Protein AF-A0A948FQD1-F1 (afdb_monomer)

pLDDT: mean 88.8, std 5.34, range [62.53, 96.75]

Secondary structure (DSSP, 8-state):
-EEE-SSSEEE----SS---HHHIIIII--SGGGTTSHHHHHHHHHHHHHS-EEEESSS--TTEEEE--TT-STT---PPTT-EEEEETTEEEEE-EEE-HHHHT-TTHHHHHTT--HHHHHHTGGG--

Mean predicted aligned error: 4.87 Å

Foldseek 3Di:
DWKDFLPDIDDDDDDPDDDDLVLCVQAVDDDPVRCVHVQNVVQVVVCVVPVFREHDDDDDDPRYHYDDPVQVHPPRDDDDAQDFCDPDPVDTQFGIFDDDPVLVPDPCNSVVRRPDDSVNCVVVVVVGD

Radius of gyration: 16.42 Å; Cα contacts (8 Å, |Δi|>4): 172; chains: 1; bounding box: 33×35×44 Å

Structure (mmCIF, N/CA/C/O backbone):
data_AF-A0A948FQD1-F1
#
_entry.id   AF-A0A948FQD1-F1
#
loop_
_atom_site.group_PDB
_atom_site.id
_atom_site.type_symbol
_atom_site.label_atom_id
_atom_site.label_alt_id
_atom_site.label_comp_id
_atom_site.label_asym_id
_atom_site.label_entity_id
_atom_site.label_seq_id
_atom_site.pdbx_PDB_ins_code
_atom_site.Cartn_x
_atom_site.Cartn_y
_atom_site.Cartn_z
_atom_site.occupancy
_atom_site.B_iso_or_equiv
_atom_site.auth_seq_id
_atom_site.auth_comp_id
_atom_site.auth_asym_id
_atom_site.auth_atom_id
_atom_site.pdbx_PDB_model_num
ATOM 1 N N . MET A 1 1 ? -7.477 -6.757 -4.045 1.00 85.38 1 MET A N 1
ATOM 2 C CA . MET A 1 1 ? -7.767 -6.416 -2.632 1.00 85.38 1 MET A CA 1
ATOM 3 C C . MET A 1 1 ? -6.920 -5.224 -2.221 1.00 85.38 1 MET A C 1
ATOM 5 O O . MET A 1 1 ? -5.727 -5.230 -2.519 1.00 85.38 1 MET A O 1
ATOM 9 N N . THR A 1 2 ? -7.512 -4.241 -1.543 1.00 91.62 2 THR A N 1
ATOM 10 C CA . THR A 1 2 ? -6.795 -3.096 -0.964 1.00 91.62 2 THR A CA 1
ATOM 11 C C . THR A 1 2 ? -6.679 -3.286 0.544 1.00 91.62 2 THR A C 1
ATOM 13 O O . THR A 1 2 ? -7.645 -3.666 1.197 1.00 91.62 2 THR A O 1
ATOM 16 N N . LEU A 1 3 ? -5.492 -3.056 1.097 1.00 93.50 3 LEU A N 1
ATOM 17 C CA . LEU A 1 3 ? -5.203 -3.215 2.519 1.00 93.50 3 LEU A CA 1
ATOM 18 C C . LEU A 1 3 ? -4.653 -1.900 3.061 1.00 93.50 3 LEU A C 1
ATOM 20 O O . LEU A 1 3 ? -3.564 -1.483 2.672 1.00 93.50 3 LEU A O 1
ATOM 24 N N . TRP A 1 4 ? -5.369 -1.254 3.971 1.00 93.00 4 TRP A N 1
ATOM 25 C CA . TRP A 1 4 ? -4.826 -0.132 4.733 1.00 93.00 4 TRP A CA 1
ATOM 26 C C . TRP A 1 4 ? -3.699 -0.616 5.644 1.00 93.00 4 TRP A C 1
ATOM 28 O O . TRP A 1 4 ? -3.797 -1.708 6.186 1.00 93.00 4 TRP A O 1
ATOM 38 N N . THR A 1 5 ? -2.639 0.172 5.844 1.00 88.69 5 THR A N 1
ATOM 39 C CA . THR A 1 5 ? -1.480 -0.221 6.676 1.00 88.69 5 THR A CA 1
ATOM 40 C C . THR A 1 5 ? -1.209 0.722 7.852 1.00 88.69 5 THR A C 1
ATOM 42 O O . THR A 1 5 ? -0.215 0.556 8.561 1.00 88.69 5 THR A O 1
ATOM 45 N N . GLY A 1 6 ? -2.056 1.732 8.063 1.00 83.25 6 GLY A N 1
ATOM 46 C CA . GLY A 1 6 ? -1.869 2.790 9.065 1.00 83.25 6 GLY A CA 1
ATOM 47 C C . GLY A 1 6 ? -1.295 4.094 8.505 1.00 83.25 6 GLY A C 1
ATOM 48 O O . GLY A 1 6 ? -1.597 5.165 9.023 1.00 83.25 6 GLY A O 1
ATOM 49 N N . SER A 1 7 ? -0.494 4.031 7.440 1.00 79.69 7 SER A N 1
ATOM 50 C CA . SER A 1 7 ? 0.098 5.225 6.804 1.00 79.69 7 SER A CA 1
ATOM 51 C C . SER A 1 7 ? 0.149 5.165 5.279 1.00 79.69 7 SER A C 1
ATOM 53 O O . SER A 1 7 ? 0.537 6.133 4.632 1.00 79.69 7 SER A O 1
ATOM 55 N N . SER A 1 8 ? -0.178 4.015 4.706 1.00 88.38 8 SER A N 1
ATOM 56 C CA . SER A 1 8 ? -0.274 3.781 3.273 1.00 88.38 8 SER A CA 1
ATOM 57 C C . SER A 1 8 ? -1.344 2.720 3.031 1.00 88.38 8 SER A C 1
ATOM 59 O O . SER A 1 8 ? -2.044 2.290 3.953 1.00 88.38 8 SER A O 1
ATOM 61 N N . PHE A 1 9 ? -1.453 2.271 1.791 1.00 91.94 9 PHE A N 1
ATOM 62 C CA . PHE A 1 9 ? -2.229 1.099 1.444 1.00 91.94 9 PHE A CA 1
ATOM 63 C C . PHE A 1 9 ? -1.378 0.158 0.594 1.00 91.94 9 PHE A C 1
ATOM 65 O O . PHE A 1 9 ? -0.464 0.587 -0.110 1.00 91.94 9 PHE A O 1
ATOM 72 N N . HIS A 1 10 ? -1.671 -1.132 0.676 1.00 92.94 10 HIS A N 1
ATOM 73 C CA . HIS A 1 10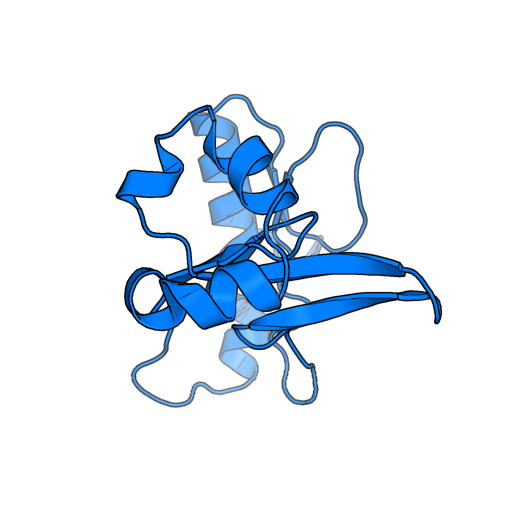 ? -1.173 -2.139 -0.246 1.00 92.94 10 HIS A CA 1
ATOM 74 C C . HIS A 1 10 ? -2.291 -2.533 -1.204 1.00 92.94 10 HIS A C 1
ATOM 76 O O . HIS A 1 10 ? -3.455 -2.616 -0.813 1.00 92.94 10 HIS A O 1
ATOM 82 N N . VAL A 1 11 ? -1.924 -2.828 -2.446 1.00 91.56 11 VAL A N 1
ATOM 83 C CA . VAL A 1 11 ? -2.823 -3.420 -3.437 1.00 91.56 11 VAL A CA 1
ATOM 84 C C . VAL A 1 11 ? -2.306 -4.815 -3.753 1.00 91.56 11 VAL A C 1
ATOM 86 O O . VAL A 1 11 ? -1.196 -4.971 -4.255 1.00 91.56 11 VAL A O 1
ATOM 89 N N . TYR A 1 12 ? -3.113 -5.829 -3.455 1.00 89.44 12 TYR A N 1
ATOM 90 C CA . TYR A 1 12 ? -2.794 -7.224 -3.742 1.00 89.44 12 TYR A CA 1
ATOM 91 C C . TYR A 1 12 ? -3.408 -7.637 -5.075 1.00 89.44 12 TYR A C 1
ATOM 93 O O . TYR A 1 12 ? -4.632 -7.580 -5.253 1.00 89.44 12 TYR A O 1
ATOM 101 N N . LEU A 1 13 ? -2.539 -8.093 -5.979 1.00 86.69 13 LEU A N 1
ATOM 102 C CA . LEU A 1 13 ? -2.883 -8.745 -7.237 1.00 86.69 13 LEU A CA 1
ATOM 103 C C . LEU A 1 13 ? -2.656 -10.250 -7.067 1.00 86.69 13 LEU A C 1
ATOM 105 O O . LEU A 1 13 ? -1.517 -10.714 -7.052 1.00 86.69 13 LEU A O 1
ATOM 109 N N . LEU A 1 14 ? -3.739 -11.006 -6.888 1.00 87.19 14 LEU A N 1
ATOM 110 C CA . LEU A 1 14 ? -3.663 -12.453 -6.700 1.00 87.19 14 LEU A CA 1
ATOM 111 C C . LEU A 1 14 ? -3.497 -13.148 -8.052 1.00 87.19 14 LEU A C 1
ATOM 113 O O . LEU A 1 14 ? -4.262 -12.916 -8.989 1.00 87.19 14 LEU A O 1
ATOM 117 N N . LEU A 1 15 ? -2.488 -14.009 -8.148 1.00 85.81 15 LEU A N 1
ATOM 118 C CA . LEU A 1 15 ? -2.190 -14.760 -9.360 1.00 85.81 15 LEU A CA 1
ATOM 119 C C . LEU A 1 15 ? -2.855 -16.133 -9.296 1.00 85.81 15 LEU A C 1
ATOM 121 O O . LEU A 1 15 ? -2.804 -16.807 -8.273 1.00 85.81 15 LEU A O 1
ATOM 125 N N . LYS A 1 16 ? -3.432 -16.578 -10.416 1.00 90.69 16 LYS A N 1
ATOM 126 C CA . LYS A 1 16 ? -4.041 -17.917 -10.525 1.00 90.69 16 LYS A CA 1
ATOM 127 C C . LYS A 1 16 ? -3.011 -19.050 -10.537 1.00 90.69 16 LYS A C 1
ATOM 129 O O . LYS A 1 16 ? -3.364 -20.200 -10.316 1.00 90.69 16 LYS A O 1
ATOM 134 N N . LYS A 1 17 ? -1.755 -18.735 -10.862 1.00 91.31 17 LYS A N 1
ATOM 135 C CA . LYS A 1 17 ? -0.638 -19.679 -10.932 1.00 91.31 17 LYS A CA 1
ATOM 136 C C . LYS A 1 17 ? 0.669 -18.991 -10.531 1.00 91.31 17 LYS A C 1
ATOM 138 O O . LYS A 1 17 ? 0.773 -17.775 -10.724 1.00 91.31 17 LYS A O 1
ATOM 143 N N . PRO A 1 18 ? 1.667 -19.740 -10.035 1.00 88.38 18 PRO A N 1
ATOM 144 C CA . PRO A 1 18 ? 3.003 -19.205 -9.812 1.00 88.38 18 PRO A CA 1
ATOM 145 C C . PRO A 1 18 ? 3.582 -18.598 -11.095 1.00 88.38 18 PRO A C 1
ATOM 147 O O . PRO A 1 18 ? 3.365 -19.109 -12.197 1.00 88.38 18 PRO A O 1
ATOM 150 N N . ILE A 1 19 ? 4.329 -17.507 -10.946 1.00 87.06 19 ILE A N 1
ATOM 151 C CA . ILE A 1 19 ? 5.054 -16.847 -12.035 1.00 87.06 19 ILE A CA 1
ATOM 152 C C . ILE A 1 19 ? 6.557 -16.956 -11.795 1.00 87.06 19 ILE A C 1
ATOM 154 O O . ILE A 1 19 ? 7.019 -16.985 -10.657 1.00 87.06 19 ILE A O 1
ATOM 158 N N . ASN A 1 20 ? 7.322 -17.012 -12.882 1.00 86.62 20 ASN A N 1
ATOM 159 C CA . ASN A 1 20 ? 8.779 -17.021 -12.819 1.00 86.62 20 ASN A CA 1
ATOM 160 C C . ASN A 1 20 ? 9.303 -15.635 -12.381 1.00 86.62 20 ASN A C 1
ATOM 162 O O . ASN A 1 20 ? 8.721 -14.613 -12.747 1.00 86.62 20 ASN A O 1
ATOM 166 N N . HIS A 1 21 ? 10.423 -15.594 -11.654 1.00 83.81 21 HIS A N 1
ATOM 167 C CA . HIS A 1 21 ? 11.130 -14.363 -11.284 1.00 83.81 21 HIS A CA 1
ATOM 168 C C . HIS A 1 21 ? 11.403 -13.444 -12.489 1.00 83.81 21 HIS A C 1
ATOM 170 O O . HIS A 1 21 ? 11.270 -12.228 -12.374 1.00 83.81 21 HIS A O 1
ATOM 176 N N . THR A 1 22 ? 11.670 -14.006 -13.673 1.00 85.56 22 THR A N 1
ATOM 177 C CA . THR A 1 22 ? 11.896 -13.222 -14.901 1.00 85.56 22 THR A CA 1
ATOM 178 C C . THR A 1 22 ? 10.699 -12.349 -15.284 1.00 85.56 22 THR A C 1
ATOM 180 O O . THR A 1 22 ? 10.868 -11.263 -15.842 1.00 85.56 22 THR A O 1
ATOM 183 N N . PHE A 1 23 ? 9.477 -12.780 -14.953 1.00 85.56 23 PHE A N 1
ATOM 184 C CA . PHE A 1 23 ? 8.276 -11.972 -15.143 1.00 85.56 23 PHE A CA 1
ATOM 185 C C . PHE A 1 23 ? 8.295 -10.736 -14.241 1.00 85.56 23 PHE A C 1
ATOM 187 O O . PHE A 1 23 ? 7.984 -9.635 -14.699 1.00 85.56 23 PHE A O 1
ATOM 194 N N . TYR A 1 24 ? 8.679 -10.904 -12.972 1.00 82.62 24 TYR A N 1
ATOM 195 C CA . TYR A 1 24 ? 8.798 -9.796 -12.030 1.00 82.62 24 TYR A CA 1
ATOM 196 C C . TYR A 1 24 ? 9.822 -8.771 -12.530 1.00 82.62 24 TYR A C 1
ATOM 198 O O . TYR A 1 24 ? 9.493 -7.593 -12.678 1.00 82.62 24 TYR A O 1
ATOM 206 N N . ASP A 1 25 ? 11.022 -9.224 -12.892 1.00 82.06 25 ASP A N 1
ATOM 207 C CA . ASP A 1 25 ? 12.090 -8.337 -13.357 1.00 82.06 25 ASP A CA 1
ATOM 208 C C . ASP A 1 25 ? 11.703 -7.578 -14.623 1.00 82.06 25 ASP A C 1
ATOM 210 O O . ASP A 1 25 ? 12.103 -6.427 -14.811 1.00 82.06 25 ASP A O 1
ATOM 214 N N . ARG A 1 26 ? 10.913 -8.190 -15.506 1.00 82.50 26 ARG A N 1
ATOM 215 C CA . ARG A 1 26 ? 10.473 -7.540 -16.739 1.00 82.50 26 ARG A CA 1
ATOM 216 C C . ARG A 1 26 ? 9.334 -6.549 -16.515 1.00 82.50 26 ARG A C 1
ATOM 218 O O . ARG A 1 26 ? 9.372 -5.462 -17.085 1.00 82.50 26 ARG A O 1
ATOM 225 N N . TYR A 1 27 ? 8.325 -6.922 -15.734 1.00 83.12 27 TYR A N 1
ATOM 226 C CA . TYR A 1 27 ? 7.058 -6.189 -15.704 1.00 83.12 27 TYR A CA 1
ATOM 227 C C . TYR A 1 27 ? 6.787 -5.461 -14.392 1.00 83.12 27 TYR A C 1
ATOM 229 O O . TYR A 1 27 ? 6.140 -4.421 -14.421 1.00 83.12 27 TYR A O 1
ATOM 237 N N . LEU A 1 28 ? 7.255 -5.971 -13.256 1.00 83.31 28 LEU A N 1
ATOM 238 C CA . LEU A 1 28 ? 6.889 -5.455 -11.934 1.00 83.31 28 LEU A CA 1
ATOM 239 C C . LEU A 1 28 ? 8.023 -4.696 -11.239 1.00 83.31 28 LEU A C 1
ATOM 241 O O . LEU A 1 28 ? 7.747 -3.943 -10.311 1.00 83.31 28 LEU A O 1
ATOM 245 N N . SER A 1 29 ? 9.271 -4.852 -11.680 1.00 82.94 29 SER A N 1
ATOM 246 C CA . SER A 1 29 ? 10.384 -4.011 -11.226 1.00 82.94 29 SER A CA 1
ATOM 247 C C . SER A 1 29 ? 10.279 -2.575 -11.764 1.00 82.94 29 SER A C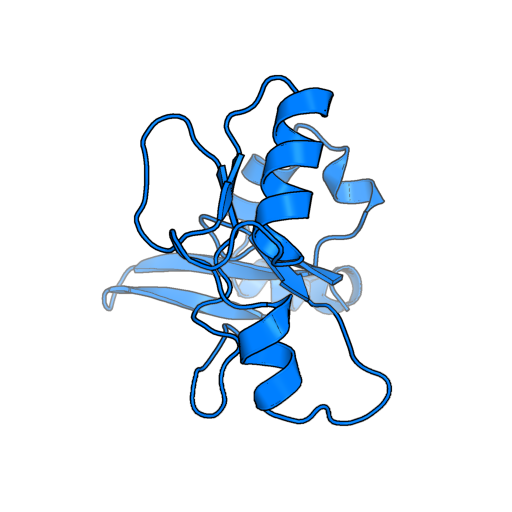 1
ATOM 249 O O . SER A 1 29 ? 9.674 -2.333 -12.810 1.00 82.94 29 SER A O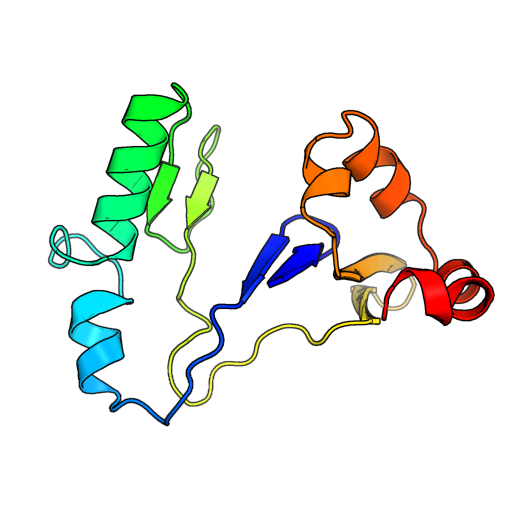 1
ATOM 251 N N . TYR A 1 30 ? 10.881 -1.620 -11.053 1.00 78.75 30 TYR A N 1
ATOM 252 C CA . TYR A 1 30 ? 10.965 -0.206 -11.441 1.00 78.75 30 TYR A CA 1
ATOM 253 C C . TYR A 1 30 ? 12.433 0.250 -11.553 1.00 78.75 30 TYR A C 1
ATOM 255 O O . TYR A 1 30 ? 13.349 -0.452 -11.124 1.00 78.75 30 TYR A O 1
ATOM 263 N N . GLY A 1 31 ? 12.657 1.434 -12.133 1.00 70.88 31 GLY A N 1
ATOM 264 C CA . GLY A 1 31 ? 13.976 2.058 -12.317 1.00 70.88 31 GLY A CA 1
ATOM 265 C C . GLY A 1 31 ? 14.126 2.740 -13.682 1.00 70.88 31 GLY A C 1
ATOM 266 O O . GLY A 1 31 ? 13.305 2.520 -14.572 1.00 70.88 31 GLY A O 1
ATOM 267 N N . GLU A 1 32 ? 15.185 3.538 -13.859 1.00 62.53 32 GLU A N 1
ATOM 268 C CA . GLU A 1 32 ? 15.436 4.324 -15.087 1.00 62.53 32 GLU A CA 1
ATOM 269 C C . GLU A 1 32 ? 15.478 3.455 -16.355 1.00 62.53 32 GLU A C 1
ATOM 271 O O . GLU A 1 32 ? 14.978 3.840 -17.401 1.00 62.53 32 GLU A O 1
ATOM 276 N N . LYS A 1 33 ? 15.983 2.220 -16.259 1.00 71.56 33 LYS A N 1
ATOM 277 C CA . LYS A 1 33 ? 16.054 1.274 -17.390 1.00 71.56 33 LYS A CA 1
ATOM 278 C C . LYS A 1 33 ? 14.776 0.443 -17.592 1.00 71.56 33 LYS A C 1
ATOM 280 O O . LYS A 1 33 ? 14.805 -0.572 -18.287 1.00 71.56 33 LYS A O 1
ATOM 285 N N . LYS A 1 34 ? 13.673 0.796 -16.924 1.00 77.81 34 LYS A N 1
ATOM 286 C CA . LYS A 1 34 ? 12.433 -0.000 -16.852 1.00 77.81 34 LYS A CA 1
ATOM 287 C C . LYS A 1 34 ? 11.190 0.822 -17.199 1.00 77.81 34 LYS A C 1
ATOM 289 O O . LYS A 1 34 ? 10.106 0.523 -16.701 1.00 77.81 34 LYS A O 1
ATOM 294 N N . GLU A 1 35 ? 11.306 1.853 -18.033 1.00 72.50 35 GLU A N 1
ATOM 295 C CA . GLU A 1 35 ? 10.165 2.682 -18.475 1.00 72.50 35 GLU A CA 1
ATOM 296 C C . GLU A 1 35 ? 9.007 1.843 -19.040 1.00 72.50 35 GLU A C 1
ATOM 298 O O . GLU A 1 35 ? 7.840 2.105 -18.757 1.00 72.50 35 GLU A O 1
ATOM 303 N N . GLU A 1 36 ? 9.335 0.743 -19.721 1.00 77.88 36 GLU A N 1
ATOM 304 C CA . GLU A 1 36 ? 8.361 -0.187 -20.297 1.00 77.88 36 GLU A CA 1
ATOM 305 C C . GLU A 1 36 ? 7.672 -1.122 -19.284 1.00 77.88 36 GLU A C 1
ATOM 307 O O . GLU A 1 36 ? 6.761 -1.873 -19.664 1.00 77.88 36 GLU A O 1
ATOM 312 N N . SER A 1 37 ? 8.081 -1.094 -18.010 1.00 86.25 37 SER A N 1
ATOM 313 C CA . SER A 1 37 ? 7.476 -1.904 -16.948 1.00 86.25 37 SER A CA 1
ATOM 314 C C . SER A 1 37 ? 6.006 -1.539 -16.735 1.00 86.25 37 SER A C 1
ATOM 316 O O . SER A 1 37 ? 5.568 -0.403 -16.936 1.00 86.25 37 SER A O 1
ATOM 318 N N . PHE A 1 38 ? 5.222 -2.517 -16.281 1.00 88.06 38 PHE A N 1
ATOM 319 C CA . PHE A 1 38 ? 3.814 -2.317 -15.952 1.00 88.06 38 PHE A CA 1
ATOM 320 C C . PHE A 1 38 ? 3.645 -1.223 -14.890 1.00 88.06 38 PHE A C 1
ATOM 322 O O . PHE A 1 38 ? 2.746 -0.394 -15.012 1.00 88.06 38 PHE A O 1
ATOM 329 N N . ILE A 1 39 ? 4.525 -1.176 -13.887 1.00 89.56 39 ILE A N 1
ATOM 330 C CA . ILE A 1 39 ? 4.446 -0.189 -12.803 1.00 89.56 39 ILE A CA 1
ATOM 331 C C . ILE A 1 39 ? 4.670 1.231 -13.314 1.00 89.56 39 ILE A C 1
ATOM 333 O O . ILE A 1 39 ? 3.846 2.100 -13.027 1.00 89.56 39 ILE A O 1
ATOM 337 N N . ASN A 1 40 ? 5.703 1.465 -14.126 1.00 88.88 40 ASN A N 1
ATOM 338 C CA . ASN A 1 40 ? 5.953 2.793 -14.689 1.00 88.88 40 ASN A CA 1
ATOM 339 C C . ASN A 1 40 ? 4.823 3.224 -15.630 1.00 88.88 40 ASN A C 1
ATOM 341 O O . ASN A 1 40 ? 4.283 4.319 -15.477 1.00 88.88 40 ASN A O 1
ATOM 345 N N . LYS A 1 41 ? 4.355 2.330 -16.511 1.00 91.31 41 LYS A N 1
ATOM 346 C CA . LYS A 1 41 ? 3.197 2.602 -17.380 1.00 91.31 41 LYS A CA 1
ATOM 347 C C . LYS A 1 41 ? 1.946 2.974 -16.587 1.00 91.31 41 LYS A C 1
ATOM 349 O O . LYS A 1 41 ? 1.233 3.907 -16.961 1.00 91.31 41 LYS A O 1
ATOM 354 N N . ARG A 1 42 ? 1.667 2.272 -15.483 1.00 91.94 42 ARG A N 1
ATOM 355 C CA . ARG A 1 42 ? 0.532 2.585 -14.600 1.00 91.94 42 ARG A CA 1
ATOM 356 C C . ARG A 1 42 ? 0.723 3.912 -13.877 1.00 91.94 42 ARG A C 1
ATOM 358 O O . ARG A 1 42 ? -0.227 4.687 -13.840 1.00 91.94 42 ARG A O 1
ATOM 365 N N . ALA A 1 43 ? 1.916 4.200 -13.363 1.00 92.19 43 ALA A N 1
ATOM 366 C CA . ALA A 1 43 ? 2.232 5.474 -12.723 1.00 92.19 43 ALA A CA 1
ATOM 367 C C . ALA A 1 43 ? 2.008 6.657 -13.684 1.00 92.19 43 ALA A C 1
ATOM 369 O O . ALA A 1 43 ? 1.269 7.590 -13.363 1.00 92.19 43 ALA A O 1
ATOM 370 N N . THR A 1 44 ? 2.533 6.568 -14.911 1.00 91.56 44 THR A N 1
ATOM 371 C CA . THR A 1 44 ? 2.312 7.572 -15.962 1.00 91.56 44 THR A CA 1
ATOM 372 C C . THR A 1 44 ? 0.833 7.703 -16.320 1.00 91.56 44 THR A C 1
ATOM 374 O O . THR A 1 44 ? 0.324 8.816 -16.442 1.00 91.56 44 THR A O 1
ATOM 377 N N . HIS A 1 45 ? 0.124 6.582 -16.481 1.00 94.25 45 HIS A N 1
ATOM 378 C CA . HIS A 1 45 ? -1.300 6.593 -16.814 1.00 94.25 45 HIS A CA 1
ATOM 379 C C . HIS A 1 45 ? -2.146 7.270 -15.730 1.00 94.25 45 HIS A C 1
ATOM 381 O O . HIS A 1 45 ? -2.985 8.109 -16.052 1.00 94.25 45 HIS A O 1
ATOM 387 N N . ILE A 1 46 ? -1.928 6.921 -14.457 1.00 94.75 46 ILE A N 1
ATOM 388 C CA . ILE A 1 46 ? -2.658 7.515 -13.332 1.00 94.75 46 ILE A CA 1
ATOM 389 C C . ILE A 1 46 ? -2.350 9.007 -13.258 1.00 94.75 46 ILE A C 1
ATOM 391 O O . ILE A 1 46 ? -3.286 9.796 -13.202 1.00 94.75 46 ILE A O 1
ATOM 395 N N . SER A 1 47 ? -1.074 9.393 -13.361 1.00 95.00 47 SER A N 1
ATOM 396 C CA . SER A 1 47 ? -0.682 10.804 -13.301 1.00 95.00 47 SER A CA 1
ATOM 397 C C . SER A 1 47 ? -1.396 11.652 -14.351 1.00 95.00 47 SER A C 1
ATOM 399 O O . SER A 1 47 ? -1.954 12.700 -14.035 1.00 95.00 47 SER A O 1
ATOM 401 N N . LYS A 1 48 ? -1.465 11.153 -15.594 1.00 94.69 48 LYS A N 1
ATOM 402 C CA . LYS A 1 48 ? -2.179 11.816 -16.696 1.00 94.69 48 LYS A CA 1
ATOM 403 C C . LYS A 1 48 ? -3.689 11.924 -16.460 1.00 94.69 48 LYS A C 1
ATOM 405 O O . LYS A 1 48 ? -4.305 12.849 -16.972 1.00 94.69 48 LYS A O 1
ATOM 410 N N . LYS A 1 49 ? -4.295 10.980 -15.731 1.00 96.75 49 LYS A N 1
ATOM 411 C CA . LYS A 1 49 ? -5.744 10.958 -15.478 1.00 96.75 49 LYS A CA 1
ATOM 412 C C . LYS A 1 49 ? -6.183 11.752 -14.251 1.00 96.75 49 LYS A C 1
ATOM 414 O O . LYS A 1 49 ? -7.339 12.158 -14.207 1.00 96.75 49 LYS A O 1
ATOM 419 N N . THR A 1 50 ? -5.324 11.919 -13.248 1.00 92.62 50 THR A N 1
ATOM 420 C CA . THR A 1 50 ? -5.724 12.464 -11.938 1.00 92.62 50 THR A CA 1
ATOM 421 C C . THR A 1 50 ? -5.063 13.793 -11.587 1.00 92.62 50 THR A C 1
ATOM 423 O O . THR A 1 50 ? -5.372 14.345 -10.535 1.00 92.62 50 THR A O 1
ATOM 426 N N . ASN A 1 51 ? -4.155 14.308 -12.426 1.00 90.56 51 ASN A N 1
ATOM 427 C CA . ASN A 1 51 ? -3.287 15.457 -12.123 1.00 90.56 51 ASN A CA 1
ATOM 428 C C . ASN A 1 51 ? -2.431 15.276 -10.852 1.00 90.56 51 ASN A C 1
ATOM 430 O O . ASN A 1 51 ? -1.865 16.240 -10.339 1.00 90.56 51 ASN A O 1
ATOM 434 N N . LEU A 1 52 ? -2.321 14.050 -10.332 1.00 94.12 52 LEU A N 1
ATOM 435 C CA . LEU A 1 52 ? -1.444 13.715 -9.216 1.00 94.12 52 LEU A CA 1
ATOM 436 C C . LEU A 1 52 ? -0.098 13.245 -9.754 1.00 94.12 52 LEU A C 1
ATOM 438 O O . LEU A 1 52 ? -0.043 12.490 -10.719 1.00 94.12 52 LEU A O 1
ATOM 442 N N . THR A 1 53 ? 0.994 13.604 -9.089 1.00 95.44 53 THR A N 1
ATOM 443 C CA . THR A 1 53 ? 2.297 13.015 -9.403 1.00 95.44 53 THR A CA 1
ATOM 444 C C . THR A 1 53 ? 2.342 11.590 -8.860 1.00 95.44 53 THR A C 1
ATOM 446 O O . THR A 1 53 ? 2.349 11.386 -7.646 1.00 95.44 53 THR A O 1
ATOM 449 N N . VAL A 1 54 ? 2.376 10.595 -9.744 1.00 94.75 54 VAL A N 1
ATOM 450 C CA . VAL A 1 54 ? 2.525 9.180 -9.384 1.00 94.75 54 VAL A CA 1
ATOM 451 C C . VAL A 1 54 ? 3.788 8.630 -10.030 1.00 94.75 54 VAL A C 1
ATOM 453 O O . VAL A 1 54 ? 3.972 8.758 -11.239 1.00 94.75 54 VAL A O 1
ATOM 456 N N . ILE A 1 55 ? 4.651 7.997 -9.236 1.00 92.50 55 ILE A N 1
ATOM 457 C CA . ILE A 1 55 ? 5.943 7.467 -9.693 1.00 92.50 55 ILE A CA 1
ATOM 458 C C . ILE A 1 55 ? 6.161 6.032 -9.213 1.00 92.50 55 ILE A C 1
ATOM 460 O O . ILE A 1 55 ? 5.770 5.677 -8.104 1.00 92.50 55 ILE A O 1
ATOM 464 N N . GLY A 1 56 ? 6.790 5.198 -10.044 1.00 90.44 56 GLY A N 1
ATOM 465 C CA . GLY A 1 56 ? 7.295 3.890 -9.622 1.00 90.44 56 GLY A CA 1
ATOM 466 C C . GLY A 1 56 ? 8.604 4.056 -8.855 1.00 90.44 56 GLY A C 1
ATOM 467 O O . GLY A 1 56 ? 9.528 4.695 -9.357 1.00 90.44 56 GLY A O 1
ATOM 468 N N . GLY A 1 57 ? 8.700 3.520 -7.639 1.00 90.19 57 GLY A N 1
ATOM 469 C CA . GLY A 1 57 ? 9.885 3.727 -6.808 1.00 90.19 57 GLY A CA 1
ATOM 470 C C . GLY A 1 57 ? 9.754 3.186 -5.390 1.00 90.19 57 GLY A C 1
ATOM 471 O O . GLY A 1 57 ? 8.738 2.612 -5.025 1.00 90.19 57 GLY A O 1
ATOM 472 N N . HIS A 1 58 ? 10.785 3.415 -4.579 1.00 86.88 58 HIS A N 1
ATOM 473 C CA . HIS A 1 58 ? 10.781 3.089 -3.145 1.00 86.88 58 HIS A CA 1
ATOM 474 C C . HIS A 1 58 ? 10.991 4.321 -2.257 1.00 86.88 58 HIS A C 1
ATOM 476 O O . HIS A 1 58 ? 10.416 4.433 -1.175 1.00 86.88 58 HIS A O 1
ATOM 482 N N . ALA A 1 59 ? 11.799 5.278 -2.718 1.00 87.31 59 ALA A N 1
ATOM 483 C CA . ALA A 1 59 ? 12.060 6.498 -1.974 1.00 87.31 59 ALA A CA 1
ATOM 484 C C . ALA A 1 59 ? 10.796 7.364 -1.881 1.00 87.31 59 ALA A C 1
ATOM 486 O O . ALA A 1 59 ? 10.086 7.575 -2.865 1.00 87.31 59 ALA A O 1
ATOM 487 N N . ARG A 1 60 ? 10.536 7.904 -0.687 1.00 87.56 60 ARG A N 1
ATOM 488 C CA . ARG A 1 60 ? 9.457 8.873 -0.484 1.00 87.56 60 ARG A CA 1
ATOM 489 C C . ARG A 1 60 ? 9.822 10.188 -1.160 1.00 87.56 60 ARG A C 1
ATOM 491 O O . ARG A 1 60 ? 10.872 10.755 -0.875 1.00 87.56 60 ARG A O 1
ATOM 498 N N . VAL A 1 61 ? 8.914 10.695 -1.985 1.00 91.94 61 VAL A N 1
ATOM 499 C CA . VAL A 1 61 ? 9.042 11.995 -2.648 1.00 91.94 61 VAL A CA 1
ATOM 500 C C . VAL A 1 61 ? 7.883 12.882 -2.209 1.00 91.94 61 VAL A C 1
ATOM 502 O O . VAL A 1 61 ? 6.739 12.436 -2.112 1.00 91.94 61 VAL A O 1
ATOM 505 N N . LYS A 1 62 ? 8.182 14.144 -1.891 1.00 92.38 62 LYS A N 1
ATOM 506 C CA . LYS A 1 62 ? 7.170 15.116 -1.462 1.00 92.38 62 LYS A CA 1
ATOM 507 C C . LYS A 1 62 ? 6.156 15.340 -2.590 1.00 92.38 62 LYS A C 1
ATOM 509 O O . LYS A 1 62 ? 6.547 15.472 -3.743 1.00 92.38 62 LYS A O 1
ATOM 514 N N . ASN A 1 63 ? 4.871 15.424 -2.240 1.00 92.56 63 ASN A N 1
ATOM 515 C CA . ASN A 1 63 ? 3.759 15.650 -3.174 1.00 92.56 63 ASN A CA 1
ATOM 516 C C . ASN A 1 63 ? 3.630 14.588 -4.284 1.00 92.56 63 ASN A C 1
ATOM 518 O O . ASN A 1 63 ? 3.094 14.882 -5.350 1.00 92.56 63 ASN A O 1
ATOM 522 N N . ALA A 1 64 ? 4.102 13.362 -4.039 1.00 94.19 64 ALA A N 1
ATOM 523 C CA . ALA A 1 64 ? 3.979 12.257 -4.980 1.00 94.19 64 ALA A CA 1
ATOM 524 C C . ALA A 1 64 ? 3.425 10.993 -4.310 1.00 94.19 64 ALA A C 1
ATOM 526 O O . ALA A 1 64 ? 3.730 10.692 -3.155 1.00 94.19 64 ALA A O 1
ATOM 527 N N . ILE A 1 65 ? 2.635 10.231 -5.065 1.00 93.44 65 ILE A N 1
ATOM 528 C CA . ILE A 1 65 ? 2.258 8.861 -4.718 1.00 93.44 65 ILE A CA 1
ATOM 529 C C . ILE A 1 65 ? 3.320 7.928 -5.294 1.00 93.44 65 ILE A C 1
ATOM 531 O O . ILE A 1 65 ? 3.627 7.976 -6.485 1.00 93.44 65 ILE A O 1
ATOM 535 N N . ILE A 1 66 ? 3.862 7.061 -4.446 1.00 93.88 66 ILE A N 1
ATOM 536 C CA . ILE A 1 66 ? 4.872 6.080 -4.838 1.00 93.88 66 ILE A CA 1
ATOM 537 C C . ILE A 1 66 ? 4.197 4.724 -5.053 1.00 93.88 66 ILE A C 1
ATOM 539 O O . ILE A 1 66 ? 3.554 4.202 -4.142 1.00 93.88 66 ILE A O 1
ATOM 543 N N . LEU A 1 67 ? 4.355 4.145 -6.242 1.00 92.81 67 LEU A N 1
ATOM 544 C CA . LEU A 1 67 ? 4.026 2.748 -6.513 1.00 92.81 67 LEU A CA 1
ATOM 545 C C . LEU A 1 67 ? 5.261 1.893 -6.216 1.00 92.81 67 LEU A C 1
ATOM 547 O O . LEU A 1 67 ? 6.165 1.784 -7.046 1.00 92.81 67 LEU A O 1
ATOM 551 N N . ASP A 1 68 ? 5.290 1.314 -5.018 1.00 91.19 68 ASP A N 1
ATOM 552 C CA . ASP A 1 68 ? 6.405 0.505 -4.526 1.00 91.19 68 ASP A CA 1
ATOM 553 C C . ASP A 1 68 ? 6.127 -0.994 -4.686 1.00 91.19 68 ASP A C 1
ATOM 555 O O . ASP A 1 68 ? 5.212 -1.548 -4.074 1.00 91.19 68 ASP A O 1
ATOM 559 N N . THR A 1 69 ? 6.944 -1.661 -5.501 1.00 90.19 69 THR A N 1
ATOM 560 C CA . THR A 1 69 ? 6.922 -3.119 -5.691 1.00 90.19 69 THR A CA 1
ATOM 561 C C . THR A 1 69 ? 8.123 -3.835 -5.083 1.00 90.19 69 THR A C 1
ATOM 563 O O . THR A 1 69 ? 8.233 -5.052 -5.235 1.00 90.19 69 THR A O 1
ATOM 566 N N . SER A 1 70 ? 8.983 -3.142 -4.331 1.00 88.00 70 SER A N 1
ATOM 567 C CA . SER A 1 70 ? 10.207 -3.697 -3.729 1.00 88.00 70 SER A CA 1
ATOM 568 C C . SER A 1 70 ? 9.972 -4.870 -2.769 1.00 88.00 70 SER A C 1
ATOM 570 O O . SER A 1 70 ? 10.904 -5.629 -2.504 1.00 88.00 70 SER A O 1
ATOM 572 N N . ASN A 1 71 ? 8.733 -5.055 -2.294 1.00 87.50 71 ASN A N 1
ATOM 573 C CA . ASN A 1 71 ? 8.307 -6.176 -1.448 1.00 87.50 71 ASN A CA 1
ATOM 574 C C . ASN A 1 71 ? 7.727 -7.381 -2.218 1.00 87.50 71 ASN A C 1
ATOM 576 O O . ASN A 1 71 ? 7.248 -8.325 -1.600 1.00 87.50 71 ASN A O 1
ATOM 580 N N . THR A 1 72 ? 7.749 -7.356 -3.550 1.00 87.25 72 THR A N 1
ATOM 581 C CA . THR A 1 72 ? 7.253 -8.442 -4.418 1.00 87.25 72 THR A CA 1
ATOM 582 C C . THR A 1 72 ? 8.289 -9.535 -4.750 1.00 87.25 72 THR A C 1
ATOM 584 O O . THR A 1 72 ? 7.866 -10.672 -4.963 1.00 87.25 72 THR A O 1
ATOM 587 N N . PRO A 1 73 ? 9.614 -9.263 -4.841 1.00 83.94 73 PRO A N 1
ATOM 588 C CA . PRO A 1 73 ? 10.602 -10.306 -5.114 1.00 83.94 73 PRO A CA 1
ATOM 589 C C . PRO A 1 73 ? 10.571 -11.452 -4.090 1.00 83.94 73 PRO A C 1
ATOM 591 O O . PRO A 1 73 ? 10.249 -11.218 -2.920 1.00 83.94 73 PRO A O 1
ATOM 594 N N . PRO A 1 74 ? 10.992 -12.672 -4.479 1.00 79.94 74 PRO A N 1
ATOM 595 C CA . PRO A 1 74 ? 11.151 -13.784 -3.546 1.00 79.94 74 PRO A CA 1
ATOM 596 C C . PRO A 1 74 ? 12.010 -13.411 -2.328 1.00 79.94 74 PRO A C 1
ATOM 598 O O . PRO A 1 74 ? 13.025 -12.727 -2.453 1.00 79.94 74 PRO A O 1
ATOM 601 N N . GLY A 1 75 ? 11.597 -13.864 -1.143 1.00 84.00 75 GLY A N 1
ATOM 602 C CA . GLY A 1 75 ? 12.288 -13.590 0.124 1.00 84.00 75 GLY A CA 1
ATOM 603 C C . GLY A 1 75 ? 11.966 -12.231 0.756 1.00 84.00 75 GLY A C 1
ATOM 604 O O . GLY A 1 75 ? 12.406 -11.964 1.874 1.00 84.00 75 GLY A O 1
ATOM 605 N N . LYS A 1 76 ? 11.183 -11.374 0.091 1.00 87.00 76 LYS A N 1
ATOM 606 C CA . LYS A 1 76 ? 10.631 -10.161 0.703 1.00 87.00 76 LYS A CA 1
ATOM 607 C C . LYS A 1 76 ? 9.311 -10.460 1.408 1.00 87.00 76 LYS A C 1
ATOM 609 O O . LYS A 1 76 ? 8.588 -11.385 1.049 1.00 87.00 76 LYS A O 1
ATOM 614 N N . LEU A 1 77 ? 9.015 -9.665 2.433 1.00 88.38 77 LEU A N 1
ATOM 615 C CA . LEU A 1 77 ? 7.818 -9.806 3.255 1.00 88.38 77 LEU A CA 1
ATOM 616 C C . LEU A 1 77 ? 6.916 -8.587 3.076 1.00 88.38 77 LEU A C 1
ATOM 618 O O . LEU A 1 77 ? 7.384 -7.454 2.977 1.00 88.38 77 LEU A O 1
ATOM 622 N N . ALA A 1 78 ? 5.611 -8.830 3.096 1.00 88.50 78 ALA A N 1
ATOM 623 C CA . ALA A 1 78 ? 4.592 -7.796 3.163 1.00 88.50 78 ALA A CA 1
ATOM 624 C C . ALA A 1 78 ? 3.783 -7.959 4.453 1.00 88.50 78 ALA A C 1
ATOM 626 O O . ALA A 1 78 ? 3.742 -9.032 5.054 1.00 88.50 78 ALA A O 1
ATOM 627 N N . ARG A 1 79 ? 3.123 -6.882 4.881 1.00 88.69 79 ARG A N 1
ATOM 628 C CA . ARG A 1 79 ? 2.233 -6.930 6.046 1.00 88.69 79 ARG A CA 1
ATOM 629 C C . ARG A 1 79 ? 1.070 -7.880 5.780 1.00 88.69 79 ARG A C 1
ATOM 631 O O . ARG A 1 79 ? 0.478 -7.837 4.705 1.00 88.69 79 ARG A O 1
ATOM 638 N N . CYS A 1 80 ? 0.722 -8.690 6.771 1.00 89.50 80 CYS A N 1
ATOM 639 C CA . CYS A 1 80 ? -0.475 -9.521 6.721 1.00 89.50 80 CYS A CA 1
ATOM 640 C C . CYS A 1 80 ? -1.717 -8.697 7.098 1.00 89.50 80 CYS A C 1
ATOM 642 O O . CYS A 1 80 ? -1.598 -7.757 7.898 1.00 89.50 80 CYS A O 1
ATOM 644 N N . PRO A 1 81 ? -2.909 -9.051 6.586 1.00 90.19 81 PRO A N 1
ATOM 645 C CA . PRO A 1 81 ? -4.165 -8.547 7.128 1.00 90.19 81 PRO A CA 1
ATOM 646 C C . PRO A 1 81 ? -4.224 -8.729 8.649 1.00 90.19 81 PRO A C 1
ATOM 648 O O . PRO A 1 81 ? -3.706 -9.706 9.188 1.00 90.19 81 PRO A O 1
ATOM 651 N N . PHE A 1 82 ? -4.810 -7.752 9.333 1.00 91.62 82 PHE A N 1
ATOM 652 C CA . PHE A 1 82 ? -4.964 -7.667 10.790 1.00 91.62 82 PHE A CA 1
ATOM 653 C C . PHE A 1 82 ? -3.664 -7.558 11.600 1.00 91.62 82 PHE A C 1
ATOM 655 O O . PHE A 1 82 ? -3.702 -7.556 12.831 1.00 91.62 82 PHE A O 1
ATOM 662 N N . SER A 1 83 ? -2.508 -7.399 10.945 1.00 92.00 83 SER A N 1
ATOM 663 C CA . SER A 1 83 ? -1.248 -7.154 11.651 1.00 92.00 83 SER A CA 1
ATOM 664 C C . SER A 1 83 ? -1.212 -5.773 12.311 1.00 92.00 83 SER A C 1
ATOM 666 O O . SER A 1 83 ? -1.689 -4.774 11.765 1.00 92.00 83 SER A O 1
ATOM 668 N N . LEU A 1 84 ? -0.608 -5.713 13.498 1.00 90.75 84 LEU A N 1
ATOM 669 C CA . LEU A 1 84 ? -0.395 -4.471 14.234 1.00 90.75 84 LEU A CA 1
ATOM 670 C C . LEU A 1 84 ? 0.837 -3.742 13.698 1.00 90.75 84 LEU A C 1
ATOM 672 O O . LEU A 1 84 ? 1.907 -4.330 13.538 1.00 90.75 84 LEU A O 1
ATOM 676 N N . HIS A 1 85 ? 0.710 -2.437 13.483 1.00 88.25 85 HIS A N 1
ATOM 677 C CA . HIS A 1 85 ? 1.852 -1.577 13.220 1.00 88.25 85 HIS A CA 1
ATOM 678 C C . HIS A 1 85 ? 2.380 -1.014 14.538 1.00 88.25 85 HIS A C 1
ATOM 680 O O . HIS A 1 85 ? 1.785 -0.120 15.142 1.00 88.25 85 HIS A O 1
ATOM 686 N N . ILE A 1 86 ? 3.506 -1.566 14.982 1.00 88.12 86 ILE A N 1
ATOM 687 C CA . ILE A 1 86 ? 4.171 -1.177 16.223 1.00 88.12 86 ILE A CA 1
ATOM 688 C C . ILE A 1 86 ? 5.239 -0.136 15.885 1.00 88.12 86 ILE A C 1
ATOM 690 O O . ILE A 1 86 ? 6.223 -0.441 15.217 1.00 88.12 86 ILE A O 1
ATOM 694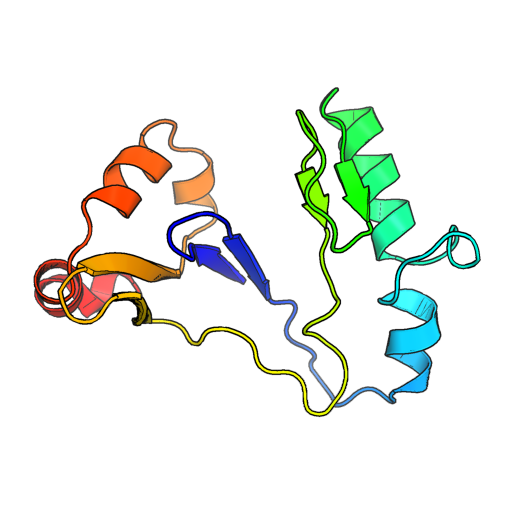 N N . LYS A 1 87 ? 5.050 1.102 16.352 1.00 85.25 87 LYS A N 1
ATOM 695 C CA . LYS A 1 87 ? 6.046 2.175 16.217 1.00 85.25 87 LYS A CA 1
ATOM 696 C C . LYS A 1 87 ? 7.156 2.040 17.260 1.00 85.25 87 LYS A C 1
ATOM 698 O O . LYS A 1 87 ? 8.306 2.358 16.981 1.00 85.25 87 LYS A O 1
ATOM 703 N N . ASN A 1 88 ? 6.800 1.631 18.475 1.00 89.81 88 ASN A N 1
ATOM 704 C CA . ASN A 1 88 ? 7.711 1.363 19.590 1.00 89.81 88 ASN A CA 1
ATOM 705 C C . ASN A 1 88 ? 6.995 0.493 20.637 1.00 89.81 88 ASN A C 1
ATOM 707 O O . ASN A 1 88 ? 5.798 0.242 20.509 1.00 89.81 88 ASN A O 1
ATOM 711 N N . ALA A 1 89 ? 7.700 0.101 21.703 1.00 89.00 89 ALA A N 1
ATOM 712 C CA . ALA A 1 89 ? 7.184 -0.774 22.764 1.00 89.00 89 ALA A CA 1
ATOM 713 C C . ALA A 1 89 ? 5.864 -0.313 23.418 1.00 89.00 89 ALA A C 1
ATOM 715 O O . ALA A 1 89 ? 5.171 -1.122 24.023 1.00 89.00 89 ALA A O 1
ATOM 716 N N . LYS A 1 90 ? 5.513 0.974 23.314 1.00 89.31 90 LYS A N 1
ATOM 717 C CA . LYS A 1 90 ? 4.310 1.559 23.924 1.00 89.31 90 LYS A CA 1
ATOM 718 C C . LYS A 1 90 ? 3.277 2.038 22.904 1.00 89.31 90 LYS A C 1
ATOM 720 O O . LYS A 1 90 ? 2.206 2.479 23.299 1.00 89.31 90 LYS A O 1
ATOM 725 N N . THR A 1 91 ? 3.596 2.014 21.609 1.00 86.12 91 THR A N 1
ATOM 726 C CA . THR A 1 91 ? 2.801 2.705 20.587 1.00 86.12 91 THR A CA 1
ATOM 727 C C . THR A 1 91 ? 2.486 1.783 19.423 1.00 86.12 91 THR A C 1
ATOM 729 O O . THR A 1 91 ? 3.357 1.479 18.603 1.00 86.12 91 THR A O 1
ATOM 732 N N . ILE A 1 92 ? 1.210 1.425 19.307 1.00 86.00 92 ILE A N 1
ATOM 733 C CA . ILE A 1 92 ? 0.612 0.898 18.080 1.00 86.00 92 ILE A CA 1
ATOM 734 C C . ILE A 1 92 ? -0.004 2.091 17.353 1.00 86.00 92 ILE A C 1
ATOM 736 O O . ILE A 1 92 ? -0.808 2.814 17.933 1.00 86.00 92 ILE A O 1
ATOM 740 N N . ASN A 1 93 ? 0.391 2.336 16.106 1.00 83.50 93 ASN A N 1
ATOM 741 C CA . ASN A 1 93 ? -0.075 3.495 15.332 1.00 83.50 93 ASN A CA 1
ATOM 742 C C . ASN A 1 93 ? -0.825 3.105 14.054 1.00 83.50 93 ASN A C 1
ATOM 744 O O . ASN A 1 93 ? -1.001 3.928 13.158 1.00 83.50 93 ASN A O 1
ATOM 748 N N . GLY A 1 94 ? -1.244 1.851 13.950 1.00 85.50 94 GLY A N 1
ATOM 749 C CA . GLY A 1 94 ? -2.083 1.393 12.860 1.00 85.50 94 GLY A CA 1
ATOM 750 C C . GLY A 1 94 ? -2.342 -0.097 12.944 1.00 85.50 94 GLY A C 1
ATOM 751 O O . GLY A 1 94 ? -1.612 -0.838 13.603 1.00 85.50 94 GLY A O 1
ATOM 752 N N . ILE A 1 95 ? -3.385 -0.526 12.250 1.00 90.88 95 ILE A N 1
ATOM 753 C CA . ILE A 1 95 ? -3.713 -1.934 12.078 1.00 90.88 95 ILE A CA 1
ATOM 754 C C . ILE A 1 95 ? -3.965 -2.145 10.601 1.00 90.88 95 ILE A C 1
ATOM 756 O O . ILE A 1 95 ? -4.623 -1.325 9.954 1.00 90.88 95 ILE A O 1
ATOM 760 N N . ALA A 1 96 ? -3.387 -3.214 10.066 1.00 92.62 96 ALA A N 1
ATOM 761 C CA . ALA A 1 96 ? -3.599 -3.560 8.684 1.00 92.62 96 ALA A CA 1
ATOM 762 C C . ALA A 1 96 ? -5.024 -4.088 8.511 1.00 92.62 96 ALA A C 1
ATOM 764 O O . ALA A 1 96 ? -5.366 -5.092 9.124 1.00 92.62 96 ALA A O 1
ATOM 765 N N . VAL A 1 97 ? -5.858 -3.439 7.705 1.00 94.12 97 VAL A N 1
ATOM 766 C CA . VAL A 1 97 ? -7.2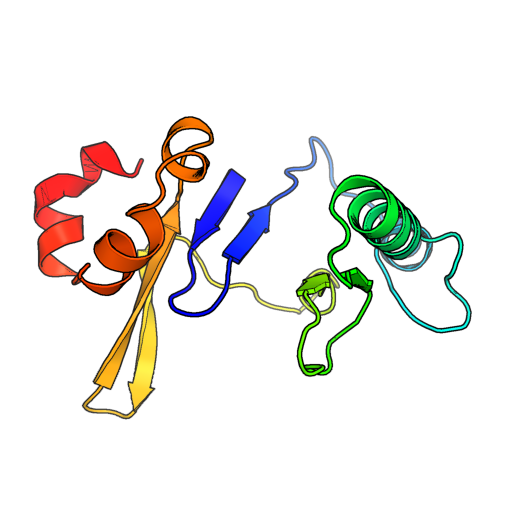52 -3.873 7.515 1.00 94.12 97 VAL A CA 1
ATOM 767 C C . VAL A 1 97 ? -7.630 -3.867 6.041 1.00 94.12 97 VAL A C 1
ATOM 769 O O . VAL A 1 97 ? -7.244 -2.931 5.329 1.00 94.12 97 VAL A O 1
ATOM 772 N N . PRO A 1 98 ? -8.333 -4.906 5.555 1.00 93.81 98 PRO A N 1
ATOM 773 C CA . PRO A 1 98 ? -8.920 -4.879 4.224 1.00 93.81 98 PRO A CA 1
ATOM 774 C C . PRO A 1 98 ? -9.891 -3.705 4.096 1.00 93.81 98 PRO A C 1
ATOM 776 O O . PRO A 1 98 ? -10.545 -3.327 5.066 1.00 93.81 98 PRO A O 1
ATOM 779 N N . VAL A 1 99 ? -9.938 -3.115 2.906 1.00 93.31 99 VAL A N 1
ATOM 780 C CA . VAL A 1 99 ? -10.845 -2.015 2.566 1.00 93.31 99 VAL A CA 1
ATOM 781 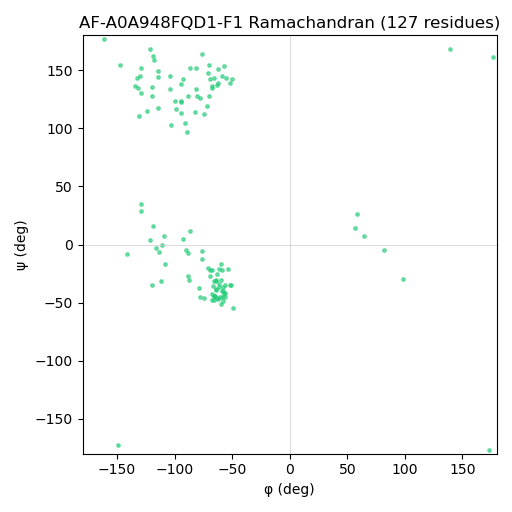C C . VAL A 1 99 ? -11.558 -2.376 1.270 1.00 93.31 99 VAL A C 1
ATOM 783 O O . VAL A 1 99 ? -10.897 -2.765 0.297 1.00 93.31 99 VAL A O 1
ATOM 786 N N . SER A 1 100 ? -12.886 -2.256 1.265 1.00 90.88 100 SER A N 1
ATOM 787 C CA . SER A 1 100 ? -13.706 -2.530 0.080 1.00 90.88 100 SER A CA 1
ATOM 788 C C . SER A 1 100 ? -13.629 -1.391 -0.944 1.00 90.88 100 SER A C 1
ATOM 790 O O . SER A 1 100 ? -13.189 -0.283 -0.634 1.00 90.88 100 SER A O 1
ATOM 792 N N . GLU A 1 101 ? -14.046 -1.641 -2.187 1.00 89.19 101 GLU A N 1
ATOM 793 C CA . GLU A 1 101 ? -14.051 -0.596 -3.222 1.00 89.19 101 GLU A CA 1
ATOM 794 C C . GLU A 1 101 ? -15.059 0.517 -2.906 1.00 89.19 101 GLU A C 1
ATOM 796 O O . GLU A 1 101 ? -14.771 1.694 -3.122 1.00 89.19 101 GLU A O 1
ATOM 801 N N . GLU A 1 102 ? -16.200 0.169 -2.312 1.00 90.94 102 GLU A N 1
ATOM 802 C CA . GLU A 1 102 ? -17.229 1.115 -1.877 1.00 90.94 102 GLU A CA 1
ATOM 803 C C . GLU A 1 102 ? -16.702 2.040 -0.774 1.00 90.94 102 GLU A C 1
ATOM 805 O O . GLU A 1 102 ? -16.967 3.244 -0.773 1.00 90.94 102 GLU A O 1
ATOM 810 N N . GLU A 1 103 ? -15.906 1.501 0.152 1.00 92.69 103 GLU A N 1
ATOM 811 C CA . GLU A 1 103 ? -15.291 2.283 1.220 1.00 92.69 103 GLU A CA 1
ATOM 812 C C . GLU A 1 103 ? -14.275 3.302 0.689 1.00 92.69 103 GLU A C 1
ATOM 814 O O . GLU A 1 103 ? -14.151 4.383 1.269 1.00 92.69 103 GLU A O 1
ATOM 819 N N . LEU A 1 104 ? -13.583 3.016 -0.423 1.00 91.06 104 LEU A N 1
ATOM 820 C CA . LEU A 1 104 ? -12.614 3.945 -1.026 1.00 91.06 104 LEU A CA 1
ATOM 821 C C . LEU A 1 104 ? -13.258 5.253 -1.504 1.00 91.06 104 LEU A C 1
ATOM 823 O O . LEU A 1 104 ? -12.578 6.278 -1.554 1.00 91.06 104 LEU A O 1
ATOM 827 N N . ALA A 1 105 ? -14.556 5.245 -1.818 1.00 91.31 105 ALA A N 1
ATOM 828 C CA . ALA A 1 105 ? -15.297 6.450 -2.188 1.00 91.31 105 ALA A CA 1
ATOM 829 C C . ALA A 1 105 ? -15.653 7.338 -0.977 1.00 91.31 105 ALA A C 1
ATOM 831 O O . ALA A 1 105 ? -16.060 8.490 -1.140 1.00 91.31 105 ALA A O 1
ATOM 832 N N . ASN A 1 106 ? -15.503 6.832 0.251 1.00 93.75 106 ASN A N 1
ATOM 833 C CA . ASN A 1 106 ? -15.874 7.554 1.460 1.00 93.75 106 ASN A CA 1
ATOM 834 C C . ASN A 1 106 ? -14.775 8.542 1.886 1.00 93.75 106 ASN A C 1
ATOM 836 O O . ASN A 1 106 ? -13.709 8.154 2.364 1.00 93.75 106 ASN A O 1
ATOM 840 N N . SER A 1 107 ? -15.072 9.841 1.834 1.00 93.44 107 SER A N 1
ATOM 841 C CA . SER A 1 107 ? -14.143 10.906 2.246 1.00 93.44 107 SER A CA 1
ATOM 842 C C . SER A 1 107 ? -13.723 10.842 3.722 1.00 93.44 107 SER A C 1
ATOM 844 O O . SER A 1 107 ? -12.673 11.368 4.090 1.00 93.44 107 SER A O 1
ATOM 846 N N . LYS A 1 108 ? -14.501 10.168 4.580 1.00 95.50 108 LYS A N 1
ATOM 847 C CA . LYS A 1 108 ? -14.180 9.963 6.002 1.00 95.50 108 LYS A CA 1
ATOM 848 C C . LYS A 1 108 ? -13.375 8.689 6.263 1.00 95.50 108 LYS A C 1
ATOM 850 O O . LYS A 1 108 ? -12.962 8.485 7.407 1.00 95.50 108 LYS A O 1
ATOM 855 N N . LEU A 1 109 ? -13.124 7.859 5.243 1.00 93.81 109 LEU A N 1
ATOM 856 C CA . LEU A 1 109 ? -12.479 6.550 5.377 1.00 93.81 109 LEU A CA 1
ATOM 857 C C . LEU A 1 109 ? -11.191 6.627 6.201 1.00 93.81 109 LEU A C 1
ATOM 859 O O . LEU A 1 109 ? -11.074 5.949 7.217 1.00 93.81 109 LEU A O 1
ATOM 863 N N . ILE A 1 110 ? -10.256 7.498 5.818 1.00 91.75 110 ILE A N 1
ATOM 864 C CA . ILE A 1 110 ? -8.950 7.604 6.485 1.00 91.75 110 ILE A CA 1
ATOM 865 C C . ILE A 1 110 ? -9.108 7.927 7.975 1.00 91.75 110 ILE A C 1
ATOM 867 O O . ILE A 1 110 ? -8.497 7.272 8.818 1.00 91.75 110 ILE A O 1
ATOM 871 N N . SER A 1 111 ? -9.981 8.879 8.312 1.00 92.44 111 SER A N 1
ATOM 872 C CA . SER A 1 111 ? -10.237 9.261 9.705 1.00 92.44 111 SER A CA 1
ATOM 873 C C . SER A 1 111 ? -10.860 8.127 10.527 1.00 92.44 111 SER A C 1
ATOM 875 O O . SER A 1 111 ? -10.594 8.018 11.722 1.00 92.44 111 SER A O 1
ATOM 877 N N . ASN A 1 112 ? -11.658 7.263 9.894 1.00 92.62 112 ASN A N 1
ATOM 878 C CA . ASN A 1 112 ? -12.252 6.094 10.537 1.00 92.62 112 ASN A CA 1
ATOM 879 C C . ASN A 1 112 ? -11.198 5.005 10.757 1.00 92.62 112 ASN A C 1
ATOM 881 O O . ASN A 1 112 ? -11.089 4.472 11.858 1.00 92.62 112 ASN A O 1
ATOM 885 N N . LEU A 1 113 ? -10.380 4.725 9.738 1.00 92.00 113 LEU A N 1
ATOM 886 C CA . LEU A 1 113 ? -9.308 3.731 9.795 1.00 92.00 113 LEU A CA 1
ATOM 88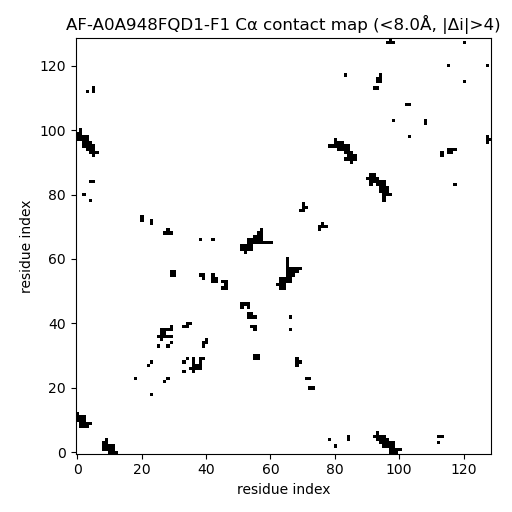7 C C . LEU A 1 113 ? -8.248 4.075 10.850 1.00 92.00 113 LEU A C 1
ATOM 889 O O . LEU A 1 113 ? -7.741 3.186 11.528 1.00 92.00 113 LEU A O 1
ATOM 893 N N . GLN A 1 114 ? -7.932 5.360 11.031 1.00 90.56 114 GLN A N 1
ATOM 894 C CA . GLN A 1 114 ? -6.984 5.829 12.050 1.00 90.56 114 GLN A CA 1
ATOM 895 C C . GLN A 1 114 ? -7.480 5.649 13.491 1.00 90.56 114 GLN A C 1
ATOM 897 O O . GLN A 1 114 ? -6.666 5.616 14.410 1.00 90.56 114 GLN A O 1
ATOM 902 N N . LYS A 1 115 ? -8.796 5.530 13.698 1.00 90.94 115 LYS A N 1
ATOM 903 C CA . LYS A 1 115 ? -9.404 5.313 15.020 1.00 90.94 115 LYS A CA 1
ATOM 904 C C . LYS A 1 115 ? -9.517 3.833 15.388 1.00 90.94 115 LYS A C 1
ATOM 906 O O . LYS A 1 115 ? -9.911 3.525 16.511 1.00 90.94 115 LYS A O 1
ATOM 911 N N . LEU A 1 116 ? -9.209 2.923 14.462 1.00 91.12 116 LEU A N 1
ATOM 912 C CA . LEU A 1 116 ? -9.316 1.492 14.713 1.00 91.12 116 LEU A CA 1
ATOM 913 C C . LEU A 1 116 ? -8.283 1.032 15.742 1.00 91.12 116 LEU A C 1
ATOM 915 O O . LEU A 1 116 ? -7.094 1.336 15.659 1.00 91.12 116 LEU A O 1
ATOM 919 N N . THR A 1 117 ? -8.757 0.228 16.684 1.00 90.19 117 THR A N 1
ATOM 920 C CA . THR A 1 117 ? -7.954 -0.511 17.659 1.00 90.19 117 THR A CA 1
ATOM 921 C C . THR A 1 117 ? -8.163 -2.012 17.484 1.00 90.19 117 THR A C 1
ATOM 923 O O . THR A 1 117 ? -9.157 -2.454 16.895 1.00 90.19 117 THR A O 1
ATOM 926 N N . ALA A 1 118 ? -7.251 -2.819 18.034 1.00 89.94 118 ALA A N 1
ATOM 927 C CA . ALA A 1 118 ? -7.353 -4.275 17.962 1.00 89.94 118 ALA A CA 1
ATOM 928 C C . ALA A 1 118 ? -8.670 -4.767 18.579 1.00 89.94 118 ALA A C 1
ATOM 930 O O . ALA A 1 118 ? -9.311 -5.673 18.054 1.00 89.94 118 ALA A O 1
ATOM 931 N N . GLU A 1 119 ? -9.119 -4.110 19.650 1.00 92.00 119 GLU A N 1
ATOM 932 C CA . GLU A 1 119 ? -10.390 -4.410 20.296 1.00 92.00 119 GLU A CA 1
ATOM 933 C C . GLU A 1 119 ? -11.590 -4.089 19.399 1.00 92.00 119 GLU A C 1
ATOM 935 O O . GLU A 1 119 ? -12.501 -4.909 19.290 1.00 92.00 119 GLU A O 1
ATOM 940 N N . THR A 1 120 ? -11.589 -2.931 18.726 1.00 93.38 120 THR A N 1
ATOM 941 C CA . THR A 1 120 ? -12.690 -2.568 17.817 1.00 93.38 120 THR A CA 1
ATOM 942 C C . THR A 1 120 ? -12.793 -3.524 16.635 1.00 93.38 120 THR A C 1
ATOM 944 O O . THR A 1 120 ? -13.903 -3.899 16.269 1.00 93.38 120 THR A O 1
ATOM 947 N N . ILE A 1 121 ? -11.660 -3.974 16.085 1.00 92.19 121 ILE A N 1
ATOM 948 C CA . ILE A 1 121 ? -11.641 -4.956 14.996 1.00 92.19 121 ILE A CA 1
ATOM 949 C C . ILE A 1 121 ? -12.138 -6.302 15.508 1.00 92.19 121 ILE A C 1
ATOM 951 O O . ILE A 1 121 ? -13.032 -6.878 14.905 1.00 92.19 121 ILE A O 1
ATOM 955 N N . ARG A 1 122 ? -11.639 -6.773 16.658 1.00 92.38 122 ARG A N 1
ATOM 956 C CA . ARG A 1 122 ? -12.078 -8.042 17.258 1.00 92.38 122 ARG A CA 1
ATOM 957 C C . ARG A 1 122 ? -13.590 -8.077 17.492 1.00 92.38 122 ARG A C 1
ATOM 959 O O . ARG A 1 122 ? -14.214 -9.101 17.250 1.00 92.38 122 ARG A O 1
ATOM 966 N N . LYS A 1 123 ? -14.175 -6.972 17.968 1.00 95.00 123 LYS A N 1
ATOM 967 C CA . LYS A 1 123 ? -15.624 -6.849 18.207 1.00 95.00 123 LYS A CA 1
ATOM 968 C C . LYS A 1 123 ? -16.456 -6.830 16.921 1.00 95.00 123 LYS A C 1
ATOM 970 O O . LYS A 1 123 ? -17.642 -7.111 16.990 1.00 95.00 123 LYS A O 1
ATOM 975 N N . ASN A 1 124 ? -15.855 -6.486 15.783 1.00 92.19 124 ASN A N 1
ATOM 976 C CA . ASN A 1 124 ? -16.542 -6.304 14.504 1.00 92.19 124 ASN A CA 1
ATOM 977 C C . ASN A 1 124 ? -15.854 -7.104 13.389 1.00 92.19 124 ASN A C 1
ATOM 979 O O . ASN A 1 124 ? -15.763 -6.614 12.266 1.00 92.19 124 ASN A O 1
ATOM 983 N N . ILE A 1 125 ? -15.307 -8.285 13.696 1.00 89.56 125 ILE A N 1
ATOM 984 C CA . ILE A 1 125 ? -14.420 -8.998 12.768 1.00 89.56 125 ILE A CA 1
ATOM 985 C C . ILE A 1 125 ? -15.125 -9.306 11.446 1.00 89.56 125 ILE A C 1
ATOM 987 O O . ILE A 1 125 ? -14.542 -9.048 10.401 1.00 89.56 125 ILE A O 1
ATOM 991 N N . ASP A 1 126 ? -16.403 -9.690 11.500 1.00 90.88 126 ASP A N 1
ATOM 992 C CA . ASP A 1 126 ? -17.247 -10.026 10.345 1.00 90.88 126 ASP A CA 1
ATOM 993 C C . ASP A 1 126 ? -17.396 -8.882 9.335 1.00 90.88 126 ASP A C 1
ATOM 995 O O . ASP A 1 126 ? -17.677 -9.117 8.167 1.00 90.88 126 ASP A O 1
ATOM 999 N N . LYS A 1 127 ? -17.177 -7.630 9.755 1.00 87.94 127 LYS A N 1
ATOM 1000 C CA . LYS A 1 127 ? -17.170 -6.4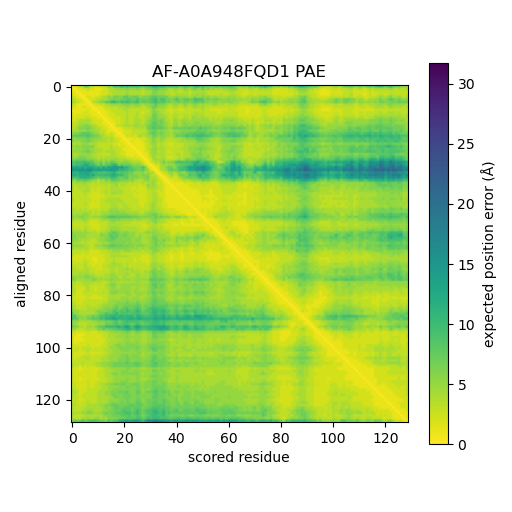82 8.840 1.00 87.94 127 LYS A CA 1
ATOM 1001 C C . LYS A 1 127 ? -15.954 -6.492 7.903 1.00 87.94 127 LYS A C 1
ATOM 1003 O O . LYS A 1 127 ? -15.996 -5.868 6.847 1.00 87.94 127 LYS A O 1
ATOM 1008 N N . TYR A 1 128 ? -14.852 -7.106 8.323 1.00 84.38 128 TYR A N 1
ATOM 1009 C CA . TYR A 1 128 ? -13.543 -6.965 7.686 1.00 84.38 128 TYR A CA 1
ATOM 1010 C C . TYR A 1 128 ? -13.051 -8.232 6.972 1.00 84.38 128 TYR A C 1
ATOM 1012 O O . TYR A 1 128 ? -11.937 -8.205 6.440 1.00 84.38 128 TYR A O 1
ATOM 1020 N N . ILE A 1 129 ? -13.826 -9.323 6.997 1.00 81.00 129 ILE A N 1
ATOM 1021 C CA . ILE A 1 129 ? -13.503 -10.616 6.364 1.00 81.00 129 ILE A CA 1
ATOM 1022 C C . ILE A 1 129 ? -14.299 -10.815 5.080 1.00 81.00 129 ILE A C 1
ATOM 1024 O O . IL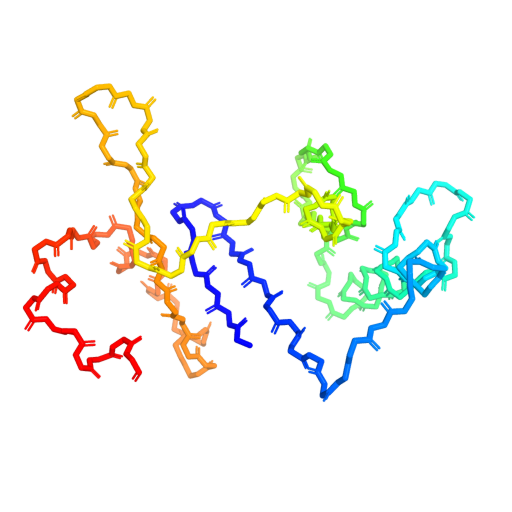E A 1 129 ? -15.477 -10.402 5.048 1.00 81.00 129 ILE A O 1
#

Solvent-accessible surface area (backbone atoms only — not comparable to full-atom values): 7869 Å² total; per-residue (Å²): 94,38,30,40,49,55,87,54,70,49,78,55,83,86,68,97,61,93,76,60,70,69,55,42,66,58,33,52,39,66,53,92,94,27,63,88,5,54,44,33,49,48,19,53,50,50,22,74,73,68,80,44,51,38,40,43,40,82,75,90,54,87,88,46,48,67,52,61,50,85,50,68,54,91,94,47,72,72,89,52,79,70,37,74,34,69,80,50,103,88,37,73,69,25,48,17,37,61,50,56,79,76,50,71,74,41,92,59,40,67,69,53,60,73,68,56,45,74,66,60,44,66,76,45,46,80,80,61,107

Sequence (129 aa):
MTLWTGSSFHVYLLLKKPINHTFYDRYLSYGEKKEESFINKRATHISKKTNLTVIGGHARVKNAIILDTSNTPPGKLARCPFSLHIKNAKTINGIAVPVSEEELANSKLISNLQKLTAETIRKNIDKYI